Protein AF-A0AA41E7P3-F1 (afdb_monomer)

Mean predicted aligned error: 7.8 Å

pLDDT: mean 84.87, std 17.99, range [38.81, 97.0]

Solvent-accessible surface area (backbone atoms only — not comparable to full-atom values): 5268 Å² total; per-residue (Å²): 135,86,74,81,78,76,78,74,80,44,70,66,56,48,42,47,47,41,74,62,58,51,72,85,42,66,66,51,41,48,46,40,64,72,46,43,48,55,52,49,53,54,49,44,55,52,39,54,53,48,36,74,78,40,74,83,43,57,71,56,49,55,52,35,53,53,49,51,52,27,49,52,52,33,48,53,51,58,46,66,65,68,53,68,85,86,74,87,131

Nearest PDB structures (foldseek):
  4biz-assembly2_D  TM=6.038E-01  e=4.282E+00  Escherichia coli K-12
  8fih-assembly1_C  TM=6.239E-01  e=5.389E+00  synthetic construct
  8ivz-assembly1_A  TM=6.322E-01  e=6.046E+00  Mus musculus
  5qsu-assembly2_A  TM=3.703E-01  e=3.212E+00  Homo sapiens

Radius of gyration: 16.38 Å; Cα contacts (8 Å, |Δi|>4): 61; chains: 1; bounding box: 50×37×39 Å

Organism: NCBI:txid152480

Sequence (89 aa):
MTYPTQAVLTLEALVDACARFDPSDVDQRLVVRTLVVPMLSRRLKWLGLLLRARPDSEATRTMFEQVESALACASARLDARAAPAMDRV

Secondary structure (DSSP, 8-state):
----------HHHHHHHHHH--SS-HHHHHHIIIIIHHHHHHHHHHHHHHHHH-TT-HHHHHHHHHHHHHHHHHHHHHHHHHS------

Structure (mmCIF, N/CA/C/O backbone):
data_AF-A0AA41E7P3-F1
#
_entry.id   AF-A0AA41E7P3-F1
#
loop_
_atom_site.group_PDB
_atom_site.id
_atom_site.type_symbol
_atom_site.label_atom_id
_atom_site.label_alt_id
_atom_site.label_comp_id
_atom_site.label_asym_id
_atom_site.label_entity_id
_atom_site.label_seq_id
_atom_site.pdbx_PDB_ins_code
_atom_site.Cartn_x
_atom_site.Cartn_y
_atom_site.Cartn_z
_atom_site.occupancy
_atom_site.B_iso_or_equiv
_atom_site.auth_seq_id
_atom_site.auth_comp_id
_atom_site.auth_asym_id
_atom_site.auth_atom_id
_atom_site.pdbx_PDB_model_num
ATOM 1 N N . MET A 1 1 ? -20.112 -25.264 -18.441 1.00 38.81 1 MET A N 1
ATOM 2 C CA . MET A 1 1 ? -19.975 -23.797 -18.344 1.00 38.81 1 MET A CA 1
ATOM 3 C C . MET A 1 1 ? -18.940 -23.508 -17.273 1.00 38.81 1 MET A C 1
ATOM 5 O O . MET A 1 1 ? -19.214 -23.726 -16.102 1.00 38.81 1 MET A O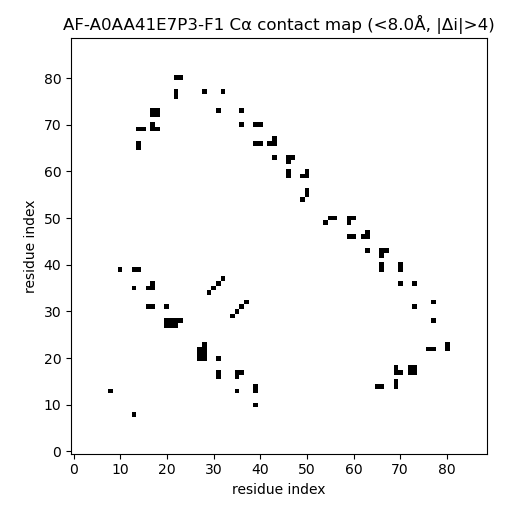 1
ATOM 9 N N . THR A 1 2 ? -17.723 -23.152 -17.665 1.00 42.84 2 THR A N 1
ATOM 10 C CA . THR A 1 2 ? -16.654 -22.745 -16.747 1.00 42.84 2 THR A CA 1
ATOM 11 C C . THR A 1 2 ? -16.891 -21.285 -16.374 1.00 42.84 2 THR A C 1
ATOM 13 O O . THR A 1 2 ? -16.820 -20.406 -17.229 1.00 42.84 2 THR A O 1
ATOM 16 N N . TYR A 1 3 ? -17.245 -21.028 -15.115 1.00 41.47 3 TYR A N 1
ATOM 17 C CA . TYR A 1 3 ? -17.303 -19.666 -14.590 1.00 41.47 3 TYR A CA 1
ATOM 18 C C . TYR A 1 3 ? -15.899 -19.053 -14.679 1.00 41.47 3 TYR A C 1
ATOM 20 O O . TYR A 1 3 ? -14.932 -19.743 -14.347 1.00 41.47 3 TYR A O 1
ATOM 28 N N . PRO A 1 4 ? -15.752 -17.791 -15.117 1.00 46.06 4 PRO A N 1
ATOM 29 C CA . PRO A 1 4 ? -14.477 -17.111 -14.997 1.00 46.06 4 PRO A CA 1
ATOM 30 C C . PRO A 1 4 ? -14.172 -17.018 -13.505 1.00 46.06 4 PRO A C 1
ATOM 32 O O . PRO A 1 4 ? -14.920 -16.394 -12.751 1.00 46.06 4 PRO A O 1
ATOM 35 N N . THR A 1 5 ? -13.106 -17.682 -13.067 1.00 45.88 5 THR A N 1
ATOM 36 C CA . THR A 1 5 ? -12.568 -17.522 -11.722 1.00 45.88 5 THR A CA 1
ATOM 37 C C . THR A 1 5 ? -12.193 -16.052 -11.590 1.00 45.88 5 THR A C 1
ATOM 39 O O . THR A 1 5 ? -11.153 -15.629 -12.092 1.00 45.88 5 THR A O 1
ATOM 42 N N . GLN A 1 6 ? -13.067 -15.235 -10.997 1.00 46.88 6 GLN A N 1
ATOM 43 C CA . GLN A 1 6 ? -12.690 -13.897 -10.572 1.00 46.88 6 GLN A CA 1
ATOM 44 C C . GLN A 1 6 ? -11.526 -14.099 -9.611 1.00 46.88 6 GLN A C 1
ATOM 46 O O . GLN A 1 6 ? -11.715 -14.592 -8.500 1.00 46.88 6 GLN A O 1
ATOM 51 N N . ALA A 1 7 ? -10.314 -13.797 -10.069 1.00 50.00 7 ALA A N 1
ATOM 52 C CA . ALA A 1 7 ? -9.155 -13.745 -9.206 1.00 50.00 7 ALA A CA 1
ATOM 53 C C . ALA A 1 7 ? -9.434 -12.634 -8.192 1.00 50.00 7 ALA A C 1
ATOM 55 O O . ALA A 1 7 ? -9.263 -11.449 -8.478 1.00 50.00 7 ALA A O 1
ATOM 56 N N . VAL A 1 8 ? -9.961 -13.011 -7.028 1.00 56.75 8 VAL A N 1
ATOM 57 C CA . VAL A 1 8 ? -10.072 -12.107 -5.894 1.00 56.75 8 VAL A CA 1
ATOM 58 C C . VAL A 1 8 ? -8.636 -11.815 -5.493 1.00 56.75 8 VAL A C 1
ATOM 60 O O . VAL A 1 8 ? -7.976 -12.650 -4.882 1.00 56.75 8 VAL A O 1
ATOM 63 N N . LEU A 1 9 ? -8.131 -10.652 -5.900 1.00 65.00 9 LEU A N 1
ATOM 64 C CA . LEU A 1 9 ? -6.850 -10.152 -5.426 1.00 65.00 9 LEU A CA 1
ATOM 65 C C . LEU A 1 9 ? -6.971 -9.971 -3.914 1.00 65.00 9 LEU A C 1
ATOM 67 O O . LEU A 1 9 ? -7.628 -9.045 -3.431 1.00 65.00 9 LEU A O 1
ATOM 71 N N . THR A 1 10 ? -6.395 -10.912 -3.171 1.00 85.75 10 THR A N 1
ATOM 72 C CA . THR A 1 10 ? -6.347 -10.854 -1.715 1.00 85.75 10 THR A CA 1
ATOM 73 C C . THR A 1 10 ? -5.411 -9.730 -1.288 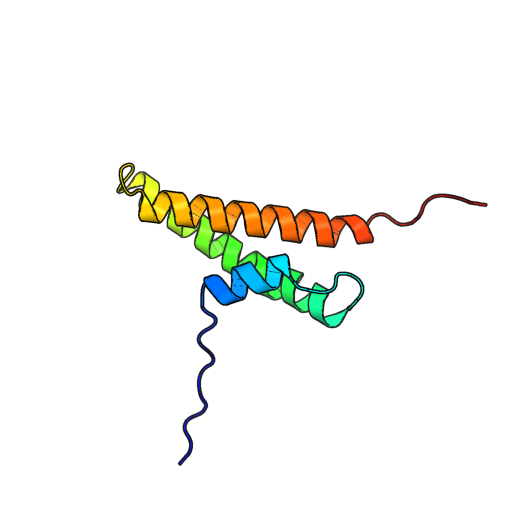1.00 85.75 10 THR A C 1
ATOM 75 O O . THR A 1 10 ? -4.518 -9.313 -2.031 1.00 85.75 10 THR A O 1
ATOM 78 N N . LEU A 1 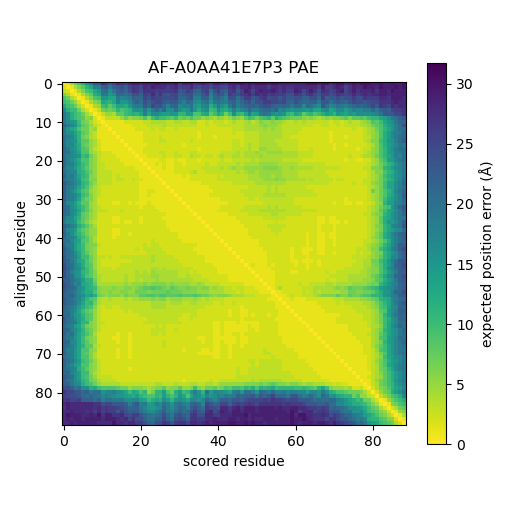11 ? -5.605 -9.220 -0.071 1.00 85.38 11 LEU A N 1
ATOM 79 C CA . LEU A 1 11 ? -4.708 -8.207 0.482 1.00 85.38 11 LEU A CA 1
ATOM 80 C C . LEU A 1 11 ? -3.257 -8.707 0.520 1.00 85.38 11 LEU A C 1
ATOM 82 O O . LEU A 1 11 ? -2.346 -7.959 0.182 1.00 85.38 11 LEU A O 1
ATOM 86 N N . GLU A 1 12 ? -3.070 -9.979 0.866 1.00 88.25 12 GLU A N 1
ATOM 87 C CA . GLU A 1 12 ? -1.770 -10.648 0.873 1.00 88.25 12 GLU A CA 1
ATOM 88 C C . GLU A 1 12 ? -1.116 -10.635 -0.509 1.00 88.25 12 GLU A C 1
ATOM 90 O O . GLU A 1 12 ? 0.056 -10.296 -0.612 1.00 88.25 12 GLU A O 1
ATOM 95 N N . ALA A 1 13 ? -1.870 -10.909 -1.580 1.00 90.00 13 ALA A N 1
ATOM 96 C CA . ALA A 1 13 ? -1.337 -10.869 -2.940 1.00 90.00 13 ALA A CA 1
ATOM 97 C C . ALA A 1 13 ? -0.897 -9.455 -3.353 1.00 90.00 13 ALA A C 1
ATOM 99 O O . ALA A 1 13 ? 0.112 -9.296 -4.034 1.00 90.00 13 ALA A O 1
ATOM 100 N N . LEU A 1 14 ? -1.627 -8.417 -2.930 1.00 91.62 14 LEU A N 1
ATOM 101 C CA . LEU A 1 14 ? -1.249 -7.026 -3.200 1.00 91.62 14 LEU A CA 1
ATOM 102 C C . LEU A 1 14 ? 0.007 -6.616 -2.419 1.00 91.62 14 LEU A C 1
ATOM 104 O O . LEU A 1 14 ? 0.888 -5.959 -2.971 1.00 91.62 14 LEU A O 1
ATOM 108 N N . VAL A 1 15 ? 0.101 -7.018 -1.149 1.00 93.50 15 VAL A N 1
ATOM 109 C CA . VAL A 1 15 ? 1.286 -6.790 -0.309 1.00 93.50 15 VAL A CA 1
ATOM 110 C C . VAL A 1 15 ? 2.502 -7.524 -0.883 1.00 93.50 15 VAL A C 1
ATOM 112 O O . VAL A 1 15 ? 3.572 -6.929 -1.012 1.00 93.50 15 VAL A O 1
ATOM 115 N N . ASP A 1 16 ? 2.332 -8.779 -1.300 1.00 92.94 16 ASP A N 1
ATOM 116 C CA . ASP A 1 16 ? 3.396 -9.574 -1.915 1.00 92.94 16 ASP A CA 1
ATOM 117 C C . ASP A 1 16 ? 3.848 -8.980 -3.255 1.00 92.94 16 ASP A C 1
ATOM 119 O O . ASP A 1 16 ? 5.046 -8.869 -3.511 1.00 92.94 16 ASP A O 1
ATOM 123 N N . ALA A 1 17 ? 2.912 -8.494 -4.079 1.00 92.31 17 ALA A N 1
ATOM 124 C CA . ALA A 1 17 ? 3.232 -7.814 -5.332 1.00 92.31 17 ALA A CA 1
ATOM 125 C C . ALA A 1 17 ? 4.125 -6.584 -5.102 1.00 92.31 17 ALA A C 1
ATOM 127 O O . ALA A 1 17 ? 5.127 -6.424 -5.798 1.00 92.31 17 ALA A O 1
ATOM 128 N N . CYS A 1 18 ? 3.834 -5.760 -4.088 1.00 92.62 18 CYS A N 1
ATOM 129 C CA . CYS A 1 18 ? 4.697 -4.643 -3.680 1.00 92.62 18 CYS A CA 1
ATOM 130 C C . CYS A 1 18 ? 6.108 -5.097 -3.263 1.00 92.62 18 CYS A C 1
ATOM 132 O O . CYS A 1 18 ? 7.092 -4.404 -3.533 1.00 92.62 18 CYS A O 1
ATOM 134 N N . ALA A 1 19 ? 6.218 -6.261 -2.620 1.00 91.25 19 ALA A N 1
ATOM 135 C CA . ALA A 1 19 ? 7.475 -6.805 -2.118 1.00 91.25 19 ALA A CA 1
ATOM 136 C C . ALA A 1 19 ? 8.281 -7.598 -3.160 1.00 91.25 19 ALA A C 1
ATOM 138 O O . ALA A 1 19 ? 9.480 -7.805 -2.962 1.00 91.25 19 ALA A O 1
ATOM 139 N N . ARG A 1 20 ? 7.682 -8.040 -4.269 1.00 93.56 20 ARG A N 1
ATOM 140 C CA . ARG A 1 20 ? 8.343 -8.969 -5.205 1.00 93.56 20 ARG A CA 1
ATOM 141 C C . ARG A 1 20 ? 8.449 -8.499 -6.648 1.00 93.56 20 ARG A C 1
ATOM 143 O O . ARG A 1 20 ? 9.246 -9.086 -7.371 1.00 93.56 20 ARG A O 1
ATOM 150 N N . PHE A 1 21 ? 7.732 -7.454 -7.059 1.00 94.31 21 PHE A N 1
ATOM 151 C CA . PHE A 1 21 ? 7.809 -6.982 -8.445 1.00 94.31 21 PHE A CA 1
ATOM 152 C C . PHE A 1 21 ? 9.242 -6.609 -8.858 1.00 94.31 21 PHE A C 1
ATOM 154 O O . PHE A 1 21 ? 9.988 -6.014 -8.078 1.00 94.31 21 PHE A O 1
ATOM 161 N N . ASP A 1 22 ? 9.631 -6.916 -10.090 1.00 92.81 22 ASP A N 1
ATOM 162 C CA . ASP A 1 22 ? 10.909 -6.472 -10.638 1.00 92.81 22 ASP A CA 1
ATOM 163 C C . ASP A 1 22 ? 10.817 -4.982 -11.019 1.00 92.81 22 ASP A C 1
ATOM 165 O O . ASP A 1 22 ? 10.056 -4.623 -11.921 1.00 92.81 22 ASP A O 1
ATOM 169 N N . PRO A 1 23 ? 11.575 -4.077 -10.368 1.00 89.56 23 PRO A N 1
ATOM 170 C CA . PRO A 1 23 ? 11.580 -2.667 -10.738 1.00 89.56 23 PRO A CA 1
ATOM 171 C C . PRO A 1 23 ? 12.217 -2.411 -12.112 1.00 89.56 23 PRO A C 1
ATOM 173 O O . PRO A 1 23 ? 12.043 -1.323 -12.659 1.00 89.56 23 PRO A O 1
ATOM 176 N N . SER A 1 24 ? 12.941 -3.364 -12.700 1.00 89.88 24 SER A N 1
ATOM 177 C CA . SER A 1 24 ? 13.502 -3.240 -14.052 1.00 89.88 24 SER A CA 1
ATOM 178 C C . SER A 1 24 ? 12.454 -3.516 -15.135 1.00 89.88 24 SER A C 1
ATOM 180 O O . SER A 1 24 ? 12.482 -2.878 -16.191 1.00 89.88 24 SER A O 1
ATOM 182 N N . ASP A 1 25 ? 11.474 -4.368 -14.838 1.00 94.31 25 ASP A N 1
ATOM 183 C CA . ASP A 1 25 ? 10.356 -4.716 -15.715 1.00 94.31 25 ASP A CA 1
ATOM 184 C C . ASP A 1 25 ? 9.341 -3.559 -15.805 1.00 94.31 25 ASP A C 1
ATOM 186 O O . ASP A 1 25 ? 8.804 -3.065 -14.809 1.00 94.31 25 ASP A O 1
ATOM 190 N N . VAL A 1 26 ? 9.107 -3.075 -17.029 1.00 92.62 26 VAL A N 1
ATOM 191 C CA . VAL A 1 26 ? 8.230 -1.926 -17.300 1.00 92.62 26 VAL A CA 1
ATOM 192 C C . VAL A 1 26 ? 6.773 -2.234 -16.974 1.00 92.62 26 VAL A C 1
ATOM 194 O O . VAL A 1 26 ? 6.099 -1.384 -16.384 1.00 92.62 26 VAL A O 1
ATOM 197 N N . ASP A 1 27 ? 6.304 -3.428 -17.318 1.00 94.69 27 ASP A N 1
ATOM 198 C CA . ASP A 1 27 ? 4.906 -3.811 -17.164 1.00 94.69 27 ASP A CA 1
ATOM 199 C C . ASP A 1 27 ? 4.585 -4.019 -15.688 1.00 94.69 27 ASP A C 1
ATOM 201 O O . ASP A 1 27 ? 3.584 -3.504 -15.183 1.00 94.69 27 ASP A O 1
ATOM 205 N N . GLN A 1 28 ? 5.488 -4.671 -14.951 1.00 93.81 28 GLN A N 1
ATOM 206 C CA . GLN A 1 28 ? 5.334 -4.846 -13.508 1.00 93.81 28 GLN A CA 1
ATOM 207 C C . GLN A 1 28 ? 5.335 -3.510 -12.763 1.00 93.81 28 GLN A C 1
ATOM 209 O O . GLN A 1 28 ? 4.472 -3.281 -11.911 1.00 93.81 28 GLN A O 1
ATOM 214 N N . ARG A 1 29 ? 6.239 -2.582 -13.111 1.00 94.81 29 ARG A N 1
ATOM 215 C CA . ARG A 1 29 ? 6.210 -1.223 -12.549 1.00 94.81 29 ARG A CA 1
ATOM 216 C C . ARG A 1 29 ? 4.893 -0.516 -12.834 1.00 94.81 29 ARG A C 1
ATOM 218 O O . ARG A 1 29 ? 4.360 0.140 -11.938 1.00 94.81 29 ARG A O 1
ATOM 225 N N . LEU A 1 30 ? 4.397 -0.605 -14.069 1.00 94.69 30 LEU A N 1
ATOM 226 C CA . LEU A 1 30 ? 3.149 0.040 -14.457 1.00 94.69 30 LEU A CA 1
ATOM 227 C C . LEU A 1 30 ? 1.999 -0.511 -13.613 1.00 94.69 30 LEU A C 1
ATOM 229 O O . LEU A 1 30 ? 1.320 0.267 -12.951 1.00 94.69 30 LEU A O 1
ATOM 233 N N . VAL A 1 31 ? 1.861 -1.838 -13.533 1.00 94.31 31 VAL A N 1
ATOM 234 C CA . VAL A 1 31 ? 0.845 -2.514 -12.714 1.00 94.31 31 VAL A CA 1
ATOM 235 C C . VAL A 1 31 ? 0.930 -2.091 -11.249 1.00 94.31 31 VAL A C 1
ATOM 237 O O . VAL A 1 31 ? -0.083 -1.714 -10.655 1.00 94.31 31 VAL A O 1
ATOM 240 N N . VAL A 1 32 ? 2.122 -2.099 -10.648 1.00 94.75 32 VAL A N 1
ATOM 241 C CA . VAL A 1 32 ? 2.277 -1.707 -9.241 1.00 94.75 32 VAL A CA 1
ATOM 242 C C . VAL A 1 32 ? 1.899 -0.243 -9.035 1.00 94.75 32 VAL A C 1
ATOM 244 O O . VAL A 1 32 ? 1.141 0.072 -8.116 1.00 94.75 32 VAL A O 1
ATOM 247 N N . ARG A 1 33 ? 2.354 0.652 -9.916 1.00 95.19 33 ARG A N 1
ATOM 248 C CA . ARG A 1 33 ? 2.106 2.094 -9.813 1.00 95.19 33 ARG A CA 1
ATOM 249 C C . ARG A 1 33 ? 0.640 2.461 -10.037 1.00 95.19 33 ARG A C 1
ATOM 251 O O . ARG A 1 33 ? 0.129 3.337 -9.343 1.00 95.19 33 ARG A O 1
ATOM 258 N N . THR A 1 34 ? -0.033 1.835 -11.001 1.00 95.00 34 THR A N 1
ATOM 259 C CA . THR A 1 34 ? -1.383 2.240 -11.427 1.00 95.00 34 THR A CA 1
ATOM 260 C C . THR A 1 34 ? -2.498 1.420 -10.794 1.00 95.00 34 THR A C 1
ATOM 262 O O . THR A 1 34 ? -3.628 1.901 -10.742 1.00 95.00 34 THR A O 1
ATOM 265 N N . LEU A 1 35 ? -2.215 0.206 -10.310 1.00 94.00 35 LEU A N 1
ATOM 266 C CA . LEU A 1 35 ? -3.218 -0.675 -9.706 1.00 94.00 35 LEU A CA 1
ATOM 267 C C . LEU A 1 35 ? -2.921 -0.948 -8.234 1.00 94.00 35 LEU A C 1
ATOM 269 O O . LEU A 1 35 ? -3.713 -0.570 -7.369 1.00 94.00 35 LEU A O 1
ATOM 273 N N . VAL A 1 36 ? -1.778 -1.565 -7.933 1.00 93.88 36 VAL A N 1
ATOM 274 C CA . VAL A 1 36 ? -1.507 -2.100 -6.587 1.00 93.88 36 VAL A CA 1
ATOM 275 C C . VAL A 1 36 ? -1.400 -0.982 -5.547 1.00 93.88 36 VAL A C 1
ATOM 277 O O . VAL A 1 36 ? -2.099 -1.021 -4.532 1.00 93.88 36 VAL A O 1
ATOM 280 N N . VAL A 1 37 ? -0.598 0.055 -5.816 1.00 95.25 37 VAL A N 1
ATOM 281 C CA . VAL A 1 37 ? -0.411 1.194 -4.901 1.00 95.25 37 VAL A CA 1
ATOM 282 C C . VAL A 1 37 ? -1.736 1.919 -4.615 1.00 95.25 37 VAL A C 1
ATOM 284 O O . VAL A 1 37 ? -2.061 2.105 -3.436 1.00 95.25 37 VAL A O 1
ATOM 287 N N . PRO A 1 38 ? -2.564 2.287 -5.615 1.00 94.81 38 PRO A N 1
ATOM 288 C CA . PRO A 1 38 ? -3.881 2.871 -5.356 1.00 94.81 38 PRO A CA 1
ATOM 289 C C . PRO A 1 38 ? -4.830 1.965 -4.559 1.00 94.81 38 PRO A C 1
ATOM 291 O O . PRO A 1 38 ? -5.536 2.455 -3.670 1.00 94.81 38 PRO A O 1
ATOM 294 N N . MET A 1 39 ? -4.849 0.657 -4.838 1.00 95.25 39 MET A N 1
ATOM 295 C CA . MET A 1 39 ? -5.695 -0.300 -4.115 1.00 95.25 39 MET A CA 1
ATOM 296 C C . MET A 1 39 ? -5.291 -0.406 -2.640 1.00 95.25 39 MET A C 1
ATOM 298 O O . MET A 1 39 ? -6.145 -0.270 -1.758 1.00 95.25 39 MET A O 1
ATOM 302 N N . LEU A 1 40 ? -3.995 -0.565 -2.362 1.00 94.94 40 LEU A N 1
ATOM 303 C CA . LEU A 1 40 ? -3.465 -0.603 -0.999 1.00 94.94 40 LEU A CA 1
ATOM 304 C C . LEU A 1 40 ? -3.654 0.733 -0.272 1.00 94.94 40 LEU A C 1
ATOM 306 O O . LEU A 1 40 ? -4.080 0.742 0.878 1.00 94.94 40 LEU A O 1
ATOM 310 N N . SER A 1 41 ? -3.458 1.869 -0.947 1.00 95.81 41 SER A N 1
ATOM 311 C CA . SER A 1 41 ? -3.685 3.200 -0.362 1.00 95.81 41 SER A CA 1
ATOM 312 C C . SER A 1 41 ? -5.144 3.404 0.050 1.00 95.81 41 SER A C 1
ATOM 314 O O . SER A 1 41 ? -5.437 3.960 1.111 1.00 95.81 41 SER A O 1
ATOM 316 N N . ARG A 1 42 ? -6.093 2.934 -0.772 1.00 95.31 42 ARG A N 1
ATOM 317 C CA . ARG A 1 42 ? -7.519 2.946 -0.420 1.00 95.31 42 ARG A CA 1
ATOM 318 C C . ARG A 1 42 ? -7.791 2.041 0.783 1.00 95.31 42 ARG A C 1
ATOM 320 O O . ARG A 1 42 ? -8.549 2.435 1.670 1.00 95.31 42 ARG A O 1
ATOM 327 N N . ARG A 1 43 ? -7.165 0.862 0.835 1.00 93.62 43 ARG A N 1
ATOM 328 C CA . ARG A 1 43 ? -7.299 -0.065 1.963 1.00 93.62 43 ARG A CA 1
ATOM 329 C C . ARG A 1 43 ? -6.744 0.530 3.255 1.00 93.62 43 ARG A C 1
ATOM 331 O O . ARG A 1 43 ? -7.426 0.456 4.271 1.00 93.62 43 ARG A O 1
ATOM 338 N N . LEU A 1 44 ? -5.586 1.186 3.202 1.00 95.50 44 LEU A N 1
ATOM 339 C CA . LEU A 1 44 ? -4.959 1.842 4.348 1.00 95.50 44 LEU A CA 1
ATOM 340 C C . LEU A 1 44 ? -5.865 2.925 4.946 1.00 95.50 44 LEU A C 1
ATOM 342 O O . LEU A 1 44 ? -6.086 2.953 6.154 1.00 95.50 44 LEU A O 1
ATOM 346 N N . LYS A 1 45 ? -6.477 3.765 4.098 1.00 96.38 45 LYS A N 1
ATOM 347 C CA . LYS A 1 45 ? -7.455 4.774 4.546 1.00 96.38 45 LYS A CA 1
ATOM 348 C C . LYS A 1 45 ? -8.628 4.137 5.287 1.00 96.38 45 LYS A C 1
ATOM 350 O O . LYS A 1 45 ? -9.026 4.624 6.341 1.00 96.38 45 LYS A O 1
ATOM 355 N N . TRP A 1 46 ? -9.167 3.043 4.752 1.00 95.19 46 TRP A N 1
ATOM 356 C CA . TRP A 1 46 ? -10.266 2.321 5.390 1.00 95.19 46 TRP A CA 1
ATOM 357 C C . TRP A 1 46 ? -9.848 1.690 6.729 1.00 95.19 46 TRP A C 1
ATOM 359 O O . TRP A 1 46 ? -10.592 1.785 7.702 1.00 95.19 46 TRP A O 1
ATOM 369 N N . LEU A 1 47 ? -8.640 1.121 6.816 1.00 94.94 47 LEU A N 1
ATOM 370 C CA . LEU A 1 47 ? -8.092 0.582 8.068 1.00 94.94 47 LEU A CA 1
ATOM 371 C C . LEU A 1 47 ? -7.890 1.674 9.122 1.00 94.94 47 LEU A C 1
ATOM 373 O O . LEU A 1 47 ? -8.216 1.465 10.286 1.00 94.94 47 LEU A O 1
ATOM 377 N N . GLY A 1 48 ? -7.445 2.864 8.714 1.00 96.00 48 GLY A N 1
ATOM 378 C CA . GLY A 1 48 ? -7.352 4.018 9.606 1.00 96.00 48 GLY A CA 1
ATOM 379 C C . GLY A 1 48 ? -8.712 4.440 10.172 1.00 96.00 48 GLY A C 1
ATOM 380 O O . GLY A 1 48 ? -8.813 4.773 11.351 1.00 96.00 48 GLY A O 1
ATOM 381 N N . LEU A 1 49 ? -9.781 4.380 9.369 1.00 97.00 49 LEU A N 1
ATOM 382 C CA . LEU A 1 49 ? -11.144 4.632 9.854 1.00 97.00 49 LEU A CA 1
ATOM 383 C C . LEU A 1 49 ? -11.605 3.559 10.846 1.00 97.00 49 LEU A C 1
ATOM 385 O O . LEU A 1 49 ? -12.183 3.898 11.877 1.00 97.00 49 LEU A O 1
ATOM 389 N N . LEU A 1 50 ? -11.316 2.285 10.572 1.00 94.62 50 LEU A N 1
ATOM 390 C CA . LEU A 1 50 ? -11.619 1.208 11.510 1.00 94.62 50 LEU A CA 1
ATOM 391 C C . LEU A 1 50 ? -10.886 1.364 12.840 1.00 94.62 50 LEU A C 1
ATOM 393 O O . LEU A 1 50 ? -11.507 1.192 13.883 1.00 94.62 50 LEU A O 1
ATOM 397 N N . LEU A 1 51 ? -9.596 1.704 12.816 1.00 95.19 51 LEU A N 1
ATOM 398 C CA . LEU A 1 51 ? -8.814 1.913 14.035 1.00 95.19 51 LEU A CA 1
ATOM 399 C C . LEU A 1 51 ? -9.352 3.078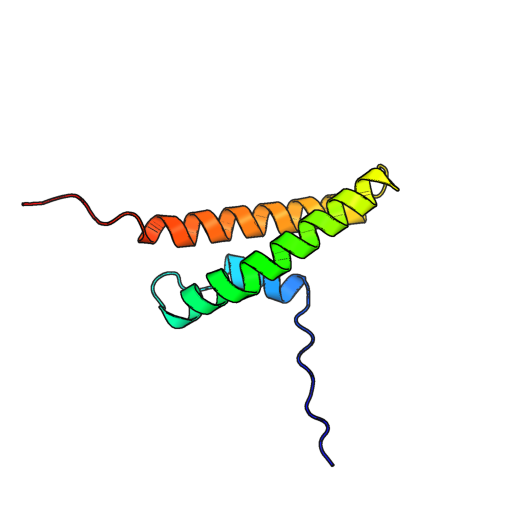 14.860 1.00 95.19 51 LEU A C 1
ATOM 401 O O . LEU A 1 51 ? -9.395 2.990 16.080 1.00 95.19 51 LEU A O 1
ATOM 405 N N . ARG A 1 52 ? -9.831 4.148 14.218 1.00 95.62 52 ARG A N 1
ATOM 406 C CA . ARG A 1 52 ? -10.501 5.243 14.939 1.00 95.62 52 ARG A CA 1
ATOM 407 C C . ARG A 1 52 ? -11.787 4.783 15.623 1.00 95.62 52 ARG A C 1
ATOM 409 O O . ARG A 1 52 ? -12.084 5.252 16.714 1.00 95.62 52 ARG A O 1
ATOM 416 N N . ALA A 1 53 ? -12.541 3.881 14.995 1.00 95.44 53 ALA A N 1
ATOM 417 C CA . ALA A 1 53 ? -13.763 3.328 15.573 1.00 95.44 53 ALA A CA 1
ATOM 418 C C . ALA A 1 53 ? -13.487 2.258 16.647 1.00 95.44 53 ALA A C 1
ATOM 420 O O . ALA A 1 53 ? -14.270 2.112 17.583 1.00 95.44 53 ALA A O 1
ATOM 421 N N . ARG A 1 54 ? -12.396 1.494 16.511 1.00 94.50 54 ARG A N 1
ATOM 422 C CA . ARG A 1 54 ? -11.975 0.424 17.429 1.00 94.50 54 ARG A CA 1
ATOM 423 C C . ARG A 1 54 ? -10.451 0.455 17.635 1.00 94.50 54 ARG A C 1
ATOM 425 O O . ARG A 1 54 ? -9.740 -0.331 17.001 1.00 94.50 54 ARG A O 1
ATOM 432 N N . PRO A 1 55 ? -9.946 1.325 18.525 1.00 92.50 55 PRO A N 1
ATOM 433 C CA . PRO A 1 55 ? -8.506 1.553 18.692 1.00 92.50 55 PRO A CA 1
ATOM 434 C C . PRO A 1 55 ? -7.748 0.347 19.258 1.00 92.50 55 PRO A C 1
ATOM 436 O O . PRO A 1 55 ? -6.559 0.178 18.972 1.00 92.50 55 PRO A O 1
ATOM 439 N N . ASP A 1 56 ? -8.446 -0.517 19.994 1.00 95.19 56 ASP A N 1
ATOM 440 C CA . ASP A 1 56 ? -7.869 -1.690 20.662 1.00 95.19 56 ASP A CA 1
ATOM 441 C C . ASP A 1 56 ? -7.798 -2.927 19.753 1.00 95.19 56 ASP A C 1
ATOM 443 O O . ASP A 1 56 ? -7.402 -4.008 20.183 1.00 95.19 56 ASP A O 1
ATOM 447 N N . SER A 1 57 ? -8.202 -2.807 18.482 1.00 95.25 57 SER A N 1
ATOM 448 C CA . SER A 1 57 ? -8.132 -3.921 17.538 1.00 95.25 57 SER A CA 1
ATOM 449 C C . SER A 1 57 ? -6.694 -4.151 17.070 1.00 95.25 57 SER A C 1
ATOM 451 O O . SER A 1 57 ? -6.247 -3.559 16.086 1.00 95.25 57 SER A O 1
ATOM 453 N N . GLU A 1 58 ? -5.998 -5.066 17.743 1.00 95.62 58 GLU A N 1
ATOM 454 C CA . GLU A 1 58 ? -4.644 -5.497 17.379 1.00 95.62 58 GLU A CA 1
ATOM 455 C C . GLU A 1 58 ? -4.578 -5.994 15.930 1.00 95.62 58 GLU A C 1
ATOM 457 O O . GLU A 1 58 ? -3.765 -5.508 15.153 1.00 95.62 58 GLU A O 1
ATOM 462 N N . ALA A 1 59 ? -5.520 -6.845 15.511 1.00 92.69 59 ALA A N 1
ATOM 463 C CA . ALA A 1 59 ? -5.575 -7.351 14.137 1.00 92.69 59 ALA A CA 1
ATOM 464 C C . ALA A 1 59 ? -5.669 -6.231 13.082 1.00 92.69 59 ALA A C 1
ATOM 466 O O . ALA A 1 59 ? -5.006 -6.284 12.046 1.00 92.69 59 ALA A O 1
ATOM 467 N N . THR A 1 60 ? -6.471 -5.191 13.341 1.00 93.12 60 THR A N 1
ATOM 468 C CA . THR A 1 60 ? -6.582 -4.050 12.418 1.00 93.12 60 THR A CA 1
ATOM 469 C C . THR A 1 60 ? -5.299 -3.222 12.418 1.00 93.12 60 THR A C 1
ATOM 471 O O . THR A 1 60 ? -4.898 -2.734 11.363 1.00 93.12 60 THR A O 1
ATOM 474 N N . ARG A 1 61 ? -4.636 -3.091 13.574 1.00 96.06 61 ARG A N 1
ATOM 475 C CA . ARG A 1 61 ? -3.362 -2.376 13.713 1.00 96.06 61 ARG A CA 1
ATOM 476 C C . ARG A 1 61 ? -2.247 -3.086 12.951 1.00 96.06 61 ARG A C 1
ATOM 478 O O . ARG A 1 61 ? -1.622 -2.462 12.102 1.00 96.06 61 ARG A O 1
ATOM 485 N N . THR A 1 62 ? -2.088 -4.392 13.147 1.00 95.38 62 THR A N 1
ATOM 486 C CA . THR A 1 62 ? -1.123 -5.210 12.401 1.00 95.38 62 THR A CA 1
ATOM 487 C C . THR A 1 62 ? -1.358 -5.112 10.896 1.00 95.38 62 THR A C 1
ATOM 489 O O . THR A 1 62 ? -0.422 -4.904 10.130 1.00 95.38 62 THR A O 1
ATOM 492 N N . MET A 1 63 ? -2.615 -5.200 10.452 1.00 93.75 63 MET A N 1
ATOM 493 C CA . MET A 1 63 ? -2.939 -5.092 9.029 1.00 93.75 63 MET A CA 1
ATOM 494 C C . MET A 1 63 ? -2.681 -3.681 8.474 1.00 93.75 63 MET A C 1
ATOM 496 O O . MET A 1 63 ? -2.288 -3.543 7.318 1.00 93.75 63 MET A O 1
ATOM 500 N N . PHE A 1 64 ? -2.878 -2.631 9.277 1.00 95.44 64 PHE A N 1
ATOM 501 C CA . PHE A 1 64 ? -2.535 -1.254 8.909 1.00 95.44 64 PHE A CA 1
ATOM 502 C C . PHE A 1 64 ? -1.024 -1.102 8.699 1.00 95.44 64 PHE A C 1
ATOM 504 O O . PHE A 1 64 ? -0.608 -0.657 7.631 1.00 95.44 64 PHE A O 1
ATOM 511 N N . GLU A 1 65 ? -0.219 -1.537 9.670 1.00 96.12 65 GLU A N 1
ATOM 512 C CA . GLU A 1 65 ? 1.249 -1.467 9.628 1.00 96.12 65 GLU A CA 1
ATOM 513 C C . GLU A 1 65 ? 1.826 -2.261 8.447 1.00 96.12 65 GLU A C 1
ATOM 515 O O . GLU A 1 65 ? 2.710 -1.781 7.738 1.00 96.12 65 GLU A O 1
ATOM 520 N N . GLN A 1 66 ? 1.285 -3.452 8.170 1.00 95.69 66 GLN A N 1
ATOM 521 C CA . GLN A 1 66 ? 1.690 -4.261 7.016 1.00 95.69 66 GLN A CA 1
ATOM 522 C C . GLN A 1 66 ? 1.434 -3.543 5.686 1.00 95.69 66 GLN A C 1
ATOM 524 O O . GLN A 1 66 ? 2.304 -3.516 4.815 1.00 95.69 66 GLN A O 1
ATOM 529 N N . VAL A 1 67 ? 0.250 -2.948 5.519 1.00 95.88 67 VAL A N 1
ATOM 530 C CA . VAL A 1 67 ? -0.101 -2.223 4.290 1.00 95.88 67 VAL A CA 1
ATOM 531 C C . VAL A 1 67 ? 0.728 -0.948 4.143 1.00 95.88 67 VAL A C 1
ATOM 533 O O . VAL A 1 67 ? 1.173 -0.637 3.039 1.00 95.88 67 VAL A O 1
ATOM 536 N N . GLU A 1 68 ? 0.962 -0.223 5.236 1.00 97.00 68 GLU A N 1
ATOM 537 C CA . GLU A 1 68 ? 1.817 0.965 5.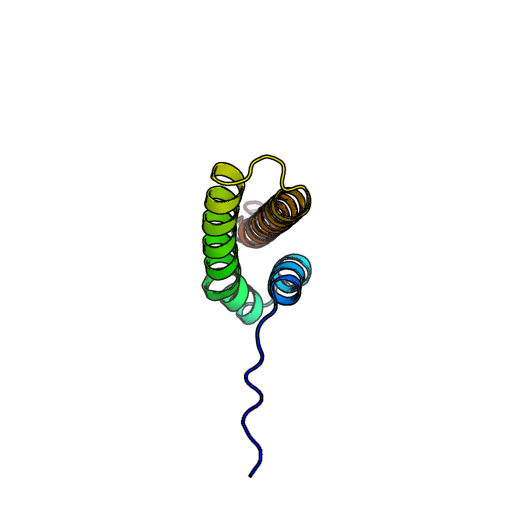252 1.00 97.00 68 GLU A CA 1
ATOM 538 C C . GLU A 1 68 ? 3.259 0.621 4.852 1.00 97.00 68 GLU A C 1
ATOM 540 O O . GLU A 1 68 ? 3.818 1.248 3.949 1.00 97.00 68 GLU A O 1
ATOM 545 N N . SER A 1 69 ? 3.828 -0.435 5.439 1.00 96.56 69 SER A N 1
ATOM 546 C CA . SER A 1 69 ? 5.168 -0.926 5.107 1.00 96.56 69 SER A CA 1
ATOM 547 C C . SER A 1 69 ? 5.281 -1.355 3.639 1.00 96.56 69 SER A C 1
ATOM 549 O O . SER A 1 69 ? 6.228 -0.971 2.947 1.00 96.56 69 SER A O 1
ATOM 551 N N . ALA A 1 70 ? 4.284 -2.079 3.118 1.00 95.94 70 ALA A N 1
ATOM 552 C CA . ALA A 1 70 ? 4.252 -2.503 1.719 1.00 95.94 70 ALA A CA 1
ATOM 553 C C . ALA A 1 70 ? 4.215 -1.312 0.747 1.00 95.94 70 ALA A C 1
ATOM 555 O O . ALA A 1 70 ? 4.920 -1.310 -0.266 1.00 95.94 70 ALA A O 1
ATOM 556 N N . LEU A 1 71 ? 3.432 -0.275 1.065 1.00 96.00 71 LEU A N 1
ATOM 557 C CA . LEU A 1 71 ? 3.365 0.955 0.275 1.00 96.00 71 LEU A CA 1
ATOM 558 C C . LEU A 1 71 ? 4.690 1.723 0.297 1.00 96.00 71 LEU A C 1
ATOM 560 O O . LEU A 1 71 ? 5.148 2.170 -0.758 1.00 96.00 71 LEU A O 1
ATOM 564 N N . ALA A 1 72 ? 5.323 1.845 1.464 1.00 95.75 72 ALA A N 1
ATOM 565 C CA . ALA A 1 72 ? 6.629 2.487 1.597 1.00 95.75 72 ALA A CA 1
ATOM 566 C C . ALA A 1 72 ? 7.703 1.739 0.789 1.00 95.75 72 ALA A C 1
ATOM 568 O O . ALA A 1 72 ? 8.453 2.357 0.032 1.00 95.75 72 ALA A O 1
ATOM 569 N N . CYS A 1 73 ? 7.721 0.404 0.876 1.00 94.25 73 CYS A N 1
ATOM 570 C CA . CYS A 1 73 ? 8.631 -0.446 0.110 1.00 94.25 73 CYS A CA 1
ATOM 571 C C . CYS A 1 73 ? 8.435 -0.282 -1.404 1.00 94.25 73 CYS A C 1
ATOM 573 O O . CYS A 1 73 ? 9.400 -0.048 -2.135 1.00 94.25 73 CYS A O 1
ATOM 575 N N . ALA A 1 74 ? 7.189 -0.354 -1.883 1.00 94.12 74 ALA A N 1
ATOM 576 C CA . ALA A 1 74 ? 6.891 -0.187 -3.301 1.00 94.12 74 ALA A CA 1
ATOM 577 C C . ALA A 1 74 ? 7.291 1.200 -3.812 1.00 94.12 74 ALA A C 1
ATOM 579 O O . ALA A 1 74 ? 7.890 1.300 -4.880 1.00 94.12 74 ALA A O 1
ATOM 580 N N . SER A 1 75 ? 7.019 2.252 -3.036 1.00 93.06 75 SER A N 1
ATOM 581 C CA . SER A 1 75 ? 7.384 3.629 -3.392 1.00 93.06 75 SER A CA 1
ATOM 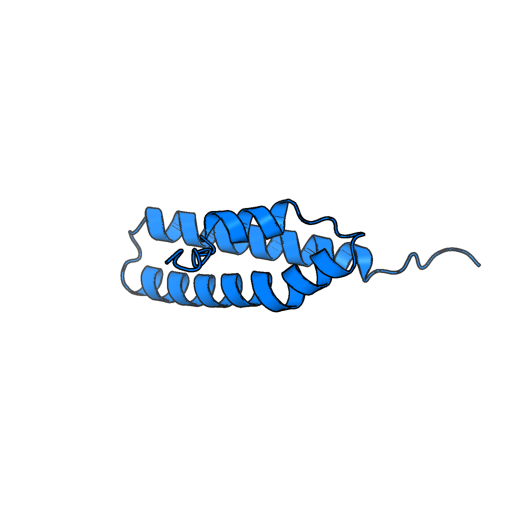582 C C . SER A 1 75 ? 8.899 3.776 -3.519 1.00 93.06 75 SER A C 1
ATOM 584 O O . SER A 1 75 ? 9.382 4.177 -4.573 1.00 93.06 75 SER A O 1
ATOM 586 N N . ALA A 1 76 ? 9.663 3.316 -2.522 1.00 93.12 76 ALA A N 1
ATOM 587 C CA . ALA A 1 76 ? 11.124 3.361 -2.557 1.00 93.12 76 ALA A CA 1
ATOM 588 C C . ALA A 1 76 ? 11.710 2.624 -3.775 1.00 93.12 76 ALA A C 1
ATOM 590 O O . ALA A 1 76 ? 12.645 3.106 -4.411 1.00 93.12 76 ALA A O 1
ATOM 591 N N . ARG A 1 77 ? 11.144 1.468 -4.140 1.00 93.00 77 ARG A N 1
ATOM 592 C CA . ARG A 1 77 ? 11.597 0.682 -5.301 1.00 93.00 77 ARG A CA 1
ATOM 593 C C . ARG A 1 77 ? 11.217 1.306 -6.639 1.00 93.00 77 ARG A C 1
ATOM 595 O O . ARG A 1 77 ? 11.974 1.180 -7.598 1.00 93.00 77 ARG A O 1
ATOM 602 N N . LEU A 1 78 ? 10.062 1.964 -6.713 1.00 92.12 78 LEU A N 1
ATOM 603 C CA . LEU A 1 78 ? 9.648 2.729 -7.890 1.00 92.12 78 LEU A CA 1
ATOM 604 C C . LEU A 1 78 ? 10.519 3.984 -8.069 1.00 92.12 78 LEU A C 1
ATOM 606 O O . LEU A 1 78 ? 10.899 4.301 -9.198 1.00 92.12 78 LEU A O 1
ATOM 610 N N . ASP A 1 79 ? 10.878 4.651 -6.971 1.00 87.19 79 ASP A N 1
ATOM 611 C CA . ASP A 1 79 ? 11.6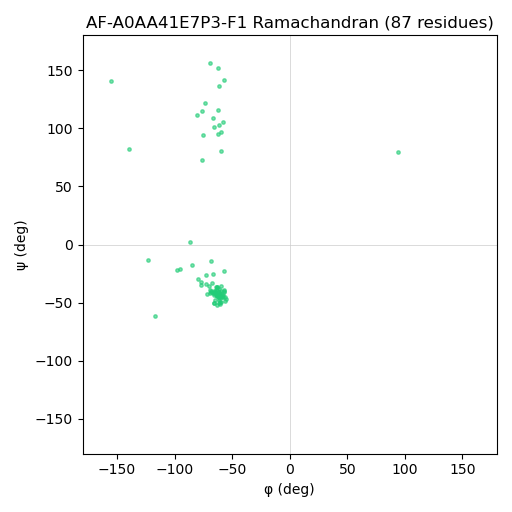67 5.887 -6.968 1.00 87.19 79 ASP A CA 1
ATOM 612 C C . ASP A 1 79 ? 13.164 5.639 -7.206 1.00 87.19 79 ASP A C 1
ATOM 614 O O . ASP A 1 79 ? 13.806 6.411 -7.919 1.00 87.19 79 ASP A O 1
ATOM 618 N N . ALA A 1 80 ? 13.720 4.526 -6.713 1.00 79.00 80 ALA A N 1
ATOM 619 C CA . ALA A 1 80 ? 15.121 4.143 -6.931 1.00 79.00 80 ALA A CA 1
ATOM 620 C C . ALA A 1 80 ? 15.504 4.030 -8.419 1.00 79.00 80 ALA A C 1
ATOM 622 O O . ALA A 1 80 ? 16.676 4.147 -8.768 1.00 79.00 80 ALA A O 1
ATOM 623 N N . ARG A 1 81 ? 14.522 3.825 -9.307 1.00 65.56 81 ARG A N 1
ATOM 624 C CA . ARG A 1 81 ? 14.720 3.836 -10.763 1.00 65.56 81 ARG A CA 1
ATOM 625 C C . ARG A 1 81 ? 14.402 5.185 -11.414 1.00 65.56 81 ARG A C 1
ATOM 627 O O . ARG A 1 81 ? 14.862 5.430 -12.526 1.00 65.56 81 ARG A O 1
ATOM 634 N N . ALA A 1 82 ? 13.614 6.037 -10.757 1.00 59.34 82 ALA A N 1
ATOM 635 C CA . ALA A 1 82 ? 13.332 7.393 -11.221 1.00 59.34 82 ALA A CA 1
ATOM 636 C C . ALA A 1 82 ? 14.545 8.318 -11.054 1.00 59.34 82 ALA A C 1
ATOM 638 O O . ALA A 1 82 ? 14.676 9.264 -11.826 1.00 59.34 82 ALA A O 1
ATOM 639 N N . ALA A 1 83 ? 15.441 8.023 -10.105 1.00 54.34 83 ALA A N 1
ATOM 640 C CA . ALA A 1 83 ? 16.779 8.596 -10.076 1.00 54.34 83 ALA A CA 1
ATOM 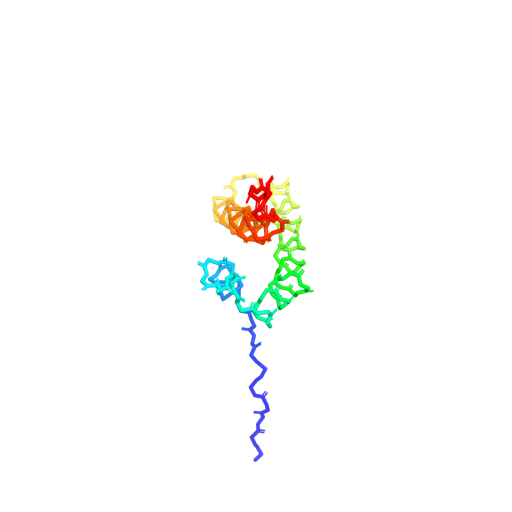641 C C . ALA A 1 83 ? 17.564 8.076 -11.297 1.00 54.34 83 ALA A C 1
ATOM 643 O O . ALA A 1 83 ? 17.913 6.890 -11.342 1.00 54.34 83 ALA A O 1
ATOM 644 N N . PRO A 1 84 ? 17.844 8.914 -12.313 1.00 48.09 84 PRO A N 1
ATOM 645 C CA . PRO A 1 84 ? 18.815 8.534 -13.318 1.00 48.09 84 PRO A CA 1
ATOM 646 C C . PRO A 1 84 ? 20.159 8.366 -12.610 1.00 48.09 84 PRO A C 1
ATOM 648 O O . PRO A 1 84 ? 20.442 9.046 -11.621 1.00 48.09 84 PRO A O 1
ATOM 651 N N . ALA A 1 85 ? 21.018 7.510 -13.156 1.00 50.81 85 ALA A N 1
ATOM 652 C CA . ALA A 1 85 ? 22.449 7.633 -12.946 1.00 50.81 85 ALA A CA 1
ATOM 653 C C . ALA A 1 85 ? 22.894 9.008 -13.482 1.00 50.81 85 ALA A C 1
ATOM 655 O O . ALA A 1 85 ? 23.347 9.130 -14.614 1.00 50.81 85 ALA A O 1
ATOM 656 N N . MET A 1 86 ? 22.693 10.071 -12.704 1.00 50.22 86 MET A N 1
ATOM 657 C CA . MET A 1 86 ? 23.385 11.336 -12.891 1.00 50.22 86 MET A CA 1
ATOM 658 C C . MET A 1 86 ? 24.796 11.149 -12.352 1.00 50.22 86 MET A C 1
ATOM 660 O O . MET A 1 86 ? 25.126 11.635 -11.277 1.00 50.22 86 MET A O 1
ATOM 664 N N . ASP A 1 87 ? 25.607 10.397 -13.090 1.00 51.34 87 ASP A N 1
ATOM 665 C CA . ASP A 1 87 ? 27.037 10.640 -13.099 1.00 51.34 87 ASP A CA 1
ATOM 666 C C . ASP A 1 87 ? 27.672 10.121 -14.393 1.00 51.34 87 ASP A C 1
ATOM 668 O O . ASP A 1 87 ? 27.365 9.015 -14.847 1.00 51.34 87 ASP A O 1
ATOM 672 N N . ARG A 1 88 ? 28.631 10.917 -14.881 1.00 47.62 88 ARG A N 1
ATOM 673 C CA . ARG A 1 88 ? 29.615 10.684 -15.955 1.00 47.62 88 ARG A CA 1
ATOM 674 C C . ARG A 1 88 ? 29.260 11.152 -17.370 1.00 47.62 88 ARG A C 1
ATOM 676 O O . ARG A 1 88 ? 28.995 10.343 -18.258 1.00 47.62 88 ARG A O 1
ATOM 683 N N . VAL 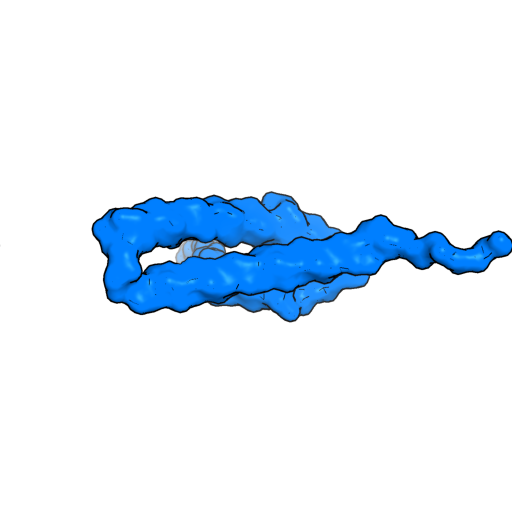A 1 89 ? 29.440 12.458 -17.586 1.00 41.75 89 VAL A N 1
ATOM 684 C CA . VAL A 1 89 ? 30.322 12.977 -18.654 1.00 41.75 89 VAL A CA 1
ATOM 685 C C . VAL A 1 89 ? 31.299 13.956 -18.022 1.00 41.75 89 VAL A C 1
ATOM 687 O O . VAL A 1 89 ? 30.822 14.799 -17.232 1.00 41.75 89 VAL A O 1
#

Foldseek 3Di:
DDDPPPPPCDPVNLLVLLVDFDLVDPVSLCCNVPPSLVVLVVVLVVLVVVCVVPVPPPVSVVSNVSSVVSNVSSVCSNVVVVDDPPDDD